Protein AF-A0A2H0GBY9-F1 (afdb_monomer_lite)

Sequence (134 aa):
YEMKSISERVVGYGEALKIWDNHKYIGVGPGNYTLASYNLDPSHNGTTYQPVHNIFLLFIVENGIVGFAFFCFILATFFIYYMSILNKKKVFFCFILAIIFLILGFFDHYLISSYVGLMIFSLYLAVIGRLSTE

Radius of gyration: 17.15 Å; chains: 1; bounding box: 44×24×46 Å

Secondary structure (DSSP, 8-state):
-HHHHHHHHHHHHHHHHHHHHHHTTT-S-TT-HHHHHHHH-TTS-GGG----S-HHHHHHHHHHHHHHHHHHHHHHHHHHHHHHHS-HHHHHHHHHHHHHHHHHHHH-SHHHHSHHHHHHHHHHHHHHHHHHH-

Foldseek 3Di:
DVVVVVVLLVVLVVLLVVLCVVAQAAAQAPLCQLVSSCVVPVPDDSVSSDHRFAQVSRQCNHGHPNNVVVVVVVVVVVVVVLVVPFDPVLVVVLVVLVVVVNVNRGGGNCLRNPPVNVVVVVVSVVVSVVSRVD

pLDDT: mean 89.14, std 7.23, range [61.44, 96.69]

Structure (mmCIF, N/CA/C/O backbone):
data_AF-A0A2H0GBY9-F1
#
_entry.id   AF-A0A2H0GBY9-F1
#
loop_
_atom_site.group_PDB
_atom_site.id
_atom_site.type_symbol
_atom_site.label_atom_id
_atom_site.label_alt_id
_atom_site.label_comp_id
_atom_site.label_asym_id
_atom_site.label_entity_id
_atom_site.label_seq_id
_atom_site.pdbx_PDB_ins_code
_atom_site.Cartn_x
_atom_site.Cartn_y
_atom_site.Cartn_z
_atom_site.occupancy
_atom_site.B_iso_or_equiv
_atom_site.auth_seq_id
_atom_site.auth_comp_id
_atom_site.auth_asym_id
_atom_site.auth_atom_id
_atom_site.pdbx_PDB_model_num
ATOM 1 N N . TYR A 1 1 ? 22.261 13.143 -1.051 1.00 65.69 1 TYR A N 1
ATOM 2 C CA . TYR A 1 1 ? 21.283 12.116 -0.641 1.00 65.69 1 TYR A CA 1
ATOM 3 C C . TYR A 1 1 ? 19.848 12.587 -0.848 1.00 65.69 1 TYR A C 1
ATOM 5 O O . TYR A 1 1 ? 19.117 11.906 -1.551 1.00 65.69 1 TYR A O 1
ATOM 13 N N . GLU A 1 2 ? 19.460 13.768 -0.362 1.00 79.88 2 GLU A N 1
ATOM 14 C CA . GLU A 1 2 ? 18.086 14.287 -0.516 1.00 79.88 2 GLU A CA 1
ATOM 15 C C . GLU A 1 2 ? 17.642 14.483 -1.974 1.00 79.88 2 GLU A C 1
ATOM 17 O O . GLU A 1 2 ? 16.589 13.982 -2.353 1.00 79.88 2 GLU A O 1
ATOM 22 N N . MET A 1 3 ? 18.468 15.107 -2.829 1.00 85.31 3 MET A N 1
ATOM 23 C CA . MET A 1 3 ? 18.124 15.275 -4.255 1.00 85.31 3 MET A CA 1
ATOM 24 C C . MET A 1 3 ? 17.883 13.942 -4.977 1.00 85.31 3 MET A C 1
ATOM 26 O O . MET A 1 3 ? 17.012 13.858 -5.838 1.00 85.31 3 MET A O 1
ATOM 30 N N . LYS A 1 4 ? 18.619 12.890 -4.597 1.00 82.94 4 LYS A N 1
ATOM 31 C CA . LYS A 1 4 ? 18.424 11.542 -5.143 1.00 82.94 4 LYS A CA 1
ATOM 32 C C . LYS A 1 4 ? 17.060 10.986 -4.723 1.00 82.94 4 LYS A C 1
ATOM 34 O O . LYS A 1 4 ? 16.293 10.588 -5.586 1.00 82.94 4 LYS A O 1
ATOM 39 N N . SER A 1 5 ? 16.723 11.080 -3.436 1.00 82.44 5 SER A N 1
ATOM 40 C CA . SER A 1 5 ? 15.431 10.625 -2.904 1.00 82.44 5 SER A CA 1
ATOM 41 C C . SER A 1 5 ? 14.233 11.386 -3.489 1.00 82.44 5 SER A C 1
ATOM 43 O O . SER A 1 5 ? 13.172 10.809 -3.709 1.00 82.44 5 SER A O 1
ATOM 45 N N . ILE A 1 6 ? 14.372 12.688 -3.757 1.00 87.25 6 ILE A N 1
ATOM 46 C CA . ILE A 1 6 ? 13.322 13.471 -4.429 1.00 87.25 6 ILE A CA 1
ATOM 47 C C . ILE A 1 6 ? 13.167 13.014 -5.883 1.00 87.25 6 ILE A C 1
ATOM 49 O O . ILE A 1 6 ? 12.046 12.771 -6.324 1.00 87.25 6 ILE A O 1
ATOM 53 N N . SER A 1 7 ? 14.282 12.853 -6.602 1.00 87.94 7 SER A N 1
ATOM 54 C CA . SER A 1 7 ? 14.283 12.361 -7.984 1.00 87.94 7 SER A CA 1
ATOM 55 C C . SER A 1 7 ? 13.618 10.985 -8.093 1.00 87.94 7 SER A C 1
ATOM 57 O O . SER A 1 7 ? 12.724 10.801 -8.913 1.00 87.94 7 SER A O 1
ATOM 59 N N . GLU A 1 8 ? 13.972 10.049 -7.208 1.00 86.25 8 GLU A N 1
ATOM 60 C CA . GLU A 1 8 ? 13.397 8.696 -7.156 1.00 86.25 8 GLU A CA 1
ATOM 61 C C . GLU A 1 8 ? 11.874 8.718 -6.959 1.00 86.25 8 GLU A C 1
ATOM 63 O O . GLU A 1 8 ? 11.159 7.997 -7.651 1.00 86.25 8 GLU A O 1
ATOM 68 N N . ARG A 1 9 ? 11.342 9.599 -6.096 1.00 89.31 9 ARG A N 1
ATOM 69 C CA . ARG A 1 9 ? 9.883 9.752 -5.932 1.00 89.31 9 ARG A CA 1
ATOM 70 C C . ARG A 1 9 ? 9.203 10.265 -7.198 1.00 89.31 9 ARG A C 1
ATOM 72 O O . ARG A 1 9 ? 8.150 9.756 -7.568 1.00 89.31 9 ARG A O 1
ATOM 79 N N . VAL A 1 10 ? 9.788 11.267 -7.855 1.00 90.38 10 VAL A N 1
ATOM 80 C CA . VAL A 1 10 ? 9.222 11.846 -9.085 1.00 90.38 10 VAL A CA 1
ATOM 81 C C . VAL A 1 10 ? 9.211 10.814 -10.213 1.00 90.38 10 VAL A C 1
ATOM 83 O O . VAL A 1 10 ? 8.191 10.661 -10.885 1.00 90.38 10 VAL A O 1
ATOM 86 N N . VAL A 1 11 ? 10.308 10.070 -10.384 1.00 90.44 11 VAL A N 1
ATOM 87 C CA . VAL A 1 11 ? 10.397 8.973 -11.359 1.00 90.44 11 VAL A CA 1
ATOM 88 C C . VAL A 1 11 ? 9.366 7.890 -11.040 1.00 90.44 11 VAL A C 1
ATOM 90 O O . VAL A 1 11 ? 8.575 7.537 -11.913 1.00 90.44 11 VAL A O 1
ATOM 93 N N . GLY A 1 12 ? 9.289 7.449 -9.781 1.00 90.94 12 GLY A N 1
ATOM 94 C CA . GLY A 1 12 ? 8.333 6.433 -9.342 1.00 90.94 12 GLY A CA 1
ATOM 95 C C . GLY A 1 12 ? 6.872 6.831 -9.570 1.00 90.94 12 GLY A C 1
ATOM 96 O O . GLY A 1 12 ? 6.069 5.996 -9.975 1.00 90.94 12 GLY A O 1
ATOM 97 N N . TYR A 1 13 ? 6.509 8.106 -9.392 1.00 93.81 13 TYR A N 1
ATOM 98 C CA . TYR A 1 13 ? 5.165 8.587 -9.736 1.00 93.81 13 TYR A CA 1
ATOM 99 C C . TYR A 1 13 ? 4.888 8.540 -11.240 1.00 93.81 13 TYR A C 1
ATOM 101 O O . TYR A 1 13 ? 3.792 8.153 -11.647 1.00 93.81 13 TYR A O 1
ATOM 109 N N . GLY A 1 14 ? 5.872 8.890 -12.070 1.00 94.06 14 GLY A N 1
ATOM 110 C CA . GLY A 1 14 ? 5.753 8.772 -13.523 1.00 94.06 14 GLY A CA 1
ATOM 111 C C . GLY A 1 14 ? 5.585 7.321 -13.982 1.00 94.06 14 GLY A C 1
ATOM 112 O O . GLY A 1 14 ? 4.750 7.039 -14.840 1.00 94.06 14 GLY A O 1
ATOM 113 N N . GLU A 1 15 ? 6.339 6.392 -13.395 1.00 93.75 15 GLU A N 1
ATOM 114 C CA . GLU A 1 15 ? 6.197 4.956 -13.655 1.00 93.75 15 GLU A CA 1
ATOM 115 C C . GLU A 1 15 ? 4.834 4.432 -13.215 1.00 93.75 15 GLU A C 1
ATOM 117 O O . GLU A 1 15 ? 4.150 3.797 -14.013 1.00 93.75 15 GLU A O 1
ATOM 122 N N . ALA A 1 16 ? 4.395 4.756 -11.996 1.00 94.94 16 ALA A N 1
ATOM 123 C CA . ALA A 1 16 ? 3.099 4.336 -11.474 1.00 94.94 16 ALA A CA 1
ATOM 124 C C . ALA A 1 16 ? 1.952 4.723 -12.421 1.00 94.94 16 ALA A C 1
ATOM 126 O O . ALA A 1 16 ? 1.083 3.899 -12.699 1.00 94.94 16 ALA A O 1
ATOM 127 N N . LEU A 1 17 ? 1.982 5.941 -12.977 1.00 95.19 17 LEU A N 1
ATOM 128 C CA . LEU A 1 17 ? 0.996 6.400 -13.960 1.00 95.19 17 LEU A CA 1
ATOM 129 C C . LEU A 1 17 ? 1.054 5.601 -15.270 1.00 95.19 17 LEU A C 1
ATOM 131 O O . LEU A 1 17 ? 0.011 5.208 -15.787 1.00 95.19 17 LEU A O 1
ATOM 135 N N . LYS A 1 18 ? 2.253 5.293 -15.779 1.00 95.50 18 LYS A N 1
ATOM 136 C CA . LYS A 1 18 ? 2.420 4.456 -16.981 1.00 95.50 18 LYS A CA 1
ATOM 137 C C . LYS A 1 18 ? 1.930 3.021 -16.763 1.00 95.50 18 LYS A C 1
ATOM 139 O O . LYS A 1 18 ? 1.287 2.454 -17.644 1.00 95.50 18 LYS A O 1
ATOM 144 N N . ILE A 1 19 ? 2.230 2.419 -15.608 1.00 95.38 19 ILE A N 1
ATOM 145 C CA . ILE A 1 19 ? 1.760 1.065 -15.270 1.00 95.38 19 ILE A CA 1
ATOM 146 C C . ILE A 1 19 ? 0.238 1.072 -15.141 1.00 95.38 19 ILE A C 1
ATOM 148 O O . ILE A 1 19 ? -0.428 0.215 -15.731 1.00 95.38 19 ILE A O 1
ATOM 152 N N . TRP A 1 20 ? -0.299 2.056 -14.410 1.00 95.81 20 TRP A N 1
ATOM 153 C CA . TRP A 1 20 ? -1.733 2.276 -14.263 1.00 95.81 20 TRP A CA 1
ATOM 154 C C . TRP A 1 20 ? -2.407 2.355 -15.624 1.00 95.81 20 TRP A C 1
ATOM 156 O O . TRP A 1 20 ? -3.388 1.652 -15.841 1.00 95.81 20 TRP A O 1
ATOM 166 N N . ASP A 1 21 ? -1.855 3.128 -16.563 1.00 95.00 21 ASP A N 1
ATOM 167 C CA . ASP A 1 21 ? -2.470 3.324 -17.871 1.00 95.00 21 ASP A CA 1
ATOM 168 C C . ASP A 1 21 ? -2.713 2.029 -18.653 1.00 95.00 21 ASP A C 1
ATOM 170 O O . ASP A 1 21 ? -3.734 1.911 -19.334 1.00 95.00 21 ASP A O 1
ATOM 174 N N . ASN A 1 22 ? -1.849 1.034 -18.458 1.00 93.62 22 ASN A N 1
ATOM 175 C CA . ASN A 1 22 ? -1.953 -0.276 -19.093 1.00 93.62 22 ASN A CA 1
ATOM 176 C C . ASN A 1 22 ? -2.781 -1.299 -18.285 1.00 93.62 22 ASN A C 1
ATOM 178 O O . ASN A 1 22 ? -3.286 -2.256 -18.866 1.00 93.62 22 ASN A O 1
ATOM 182 N N . HIS A 1 23 ? -2.951 -1.113 -16.968 1.00 94.25 23 HIS A N 1
ATOM 183 C CA . HIS A 1 23 ? -3.520 -2.128 -16.061 1.00 94.25 23 HIS A CA 1
ATOM 184 C C . HIS A 1 23 ? -4.631 -1.602 -15.130 1.00 94.25 23 HIS A C 1
ATOM 186 O O . HIS A 1 23 ? -4.852 -2.143 -14.051 1.00 94.25 23 HIS A O 1
ATOM 192 N N . LYS A 1 24 ? -5.386 -0.574 -15.541 1.00 94.94 24 LYS A N 1
ATOM 193 C CA . LYS A 1 24 ? -6.384 0.136 -14.703 1.00 94.94 24 LYS A CA 1
ATOM 194 C C . LYS A 1 24 ? -7.404 -0.752 -13.989 1.00 94.94 24 LYS A C 1
ATOM 196 O O . LYS A 1 24 ? -7.842 -0.420 -12.892 1.00 94.94 24 LYS A O 1
ATOM 201 N N . TYR A 1 25 ? -7.857 -1.837 -14.619 1.00 95.31 25 TYR A N 1
ATOM 202 C CA . TYR A 1 25 ? -9.013 -2.591 -14.122 1.00 95.31 25 TYR A CA 1
ATOM 203 C C . TYR A 1 25 ? -8.658 -3.561 -12.993 1.00 95.31 25 TYR A C 1
ATOM 205 O O . TYR A 1 25 ? -9.263 -3.498 -11.925 1.00 95.31 25 TYR A O 1
ATOM 213 N N . ILE A 1 26 ? -7.677 -4.431 -13.238 1.00 95.56 26 ILE A N 1
ATOM 214 C CA . ILE A 1 26 ? -7.278 -5.521 -12.331 1.00 95.56 26 ILE A CA 1
ATOM 215 C C . ILE A 1 26 ? -5.943 -5.209 -11.630 1.00 95.56 26 ILE A C 1
ATOM 217 O O . ILE A 1 26 ? -5.648 -5.784 -10.588 1.00 95.56 26 ILE A O 1
ATOM 221 N N . GLY A 1 27 ? -5.161 -4.266 -12.160 1.00 96.69 27 GLY A N 1
ATOM 222 C CA . GLY A 1 27 ? -3.802 -4.000 -11.706 1.00 96.69 27 GLY A CA 1
ATOM 223 C C . GLY A 1 27 ? -2.806 -5.053 -12.190 1.00 96.69 27 GLY A C 1
ATOM 224 O O . GLY A 1 27 ? -3.129 -5.924 -13.000 1.00 96.69 27 GLY A O 1
ATOM 225 N N . VAL A 1 28 ? -1.572 -4.946 -11.702 1.00 96.69 28 VAL A N 1
ATOM 226 C CA . VAL A 1 28 ? -0.469 -5.874 -12.025 1.00 96.69 28 VAL A CA 1
ATOM 227 C C . VAL A 1 28 ? -0.338 -7.047 -11.042 1.00 96.69 28 VAL A C 1
ATOM 229 O O . VAL A 1 28 ? 0.487 -7.940 -11.236 1.00 96.69 28 VAL A O 1
ATOM 232 N N . GLY A 1 29 ? -1.163 -7.071 -9.998 1.00 95.44 29 GLY A N 1
ATOM 233 C CA . GLY A 1 29 ? -1.121 -8.028 -8.896 1.00 95.44 29 GLY A CA 1
ATOM 234 C C . GLY A 1 29 ? -0.330 -7.504 -7.683 1.00 95.44 29 GLY A C 1
ATOM 235 O O . GLY A 1 29 ? 0.670 -6.803 -7.865 1.00 95.44 29 GLY A O 1
ATOM 236 N N . PRO A 1 30 ? -0.741 -7.846 -6.444 1.00 92.56 30 PRO A N 1
ATOM 237 C CA . PRO A 1 30 ? -0.025 -7.461 -5.227 1.00 92.56 30 PRO A CA 1
ATOM 238 C C . PRO A 1 30 ? 1.432 -7.927 -5.226 1.00 92.56 30 PRO A C 1
ATOM 240 O O . PRO A 1 30 ? 1.711 -9.095 -5.497 1.00 92.56 30 PRO A O 1
ATOM 243 N N . GLY A 1 31 ? 2.356 -7.027 -4.898 1.00 92.56 31 GLY A N 1
ATOM 244 C CA . GLY A 1 31 ? 3.793 -7.302 -4.867 1.00 92.56 31 GLY A CA 1
ATOM 245 C C . GLY A 1 31 ? 4.481 -7.358 -6.237 1.00 92.56 31 GLY A C 1
ATOM 246 O O . GLY A 1 31 ? 5.693 -7.563 -6.286 1.00 92.56 31 GLY A O 1
ATOM 247 N N . ASN A 1 32 ? 3.759 -7.154 -7.346 1.00 95.44 32 ASN A N 1
ATOM 248 C CA . ASN A 1 32 ? 4.329 -7.192 -8.698 1.00 95.44 32 ASN A CA 1
ATOM 249 C C . ASN A 1 32 ? 4.740 -5.816 -9.234 1.00 95.44 32 ASN A C 1
ATOM 251 O O . ASN A 1 32 ? 5.160 -5.727 -10.390 1.00 95.44 32 ASN A O 1
ATOM 255 N N . TYR A 1 33 ? 4.649 -4.740 -8.445 1.00 95.44 33 TYR A N 1
ATOM 256 C CA . TYR A 1 33 ? 5.001 -3.403 -8.931 1.00 95.44 33 TYR A CA 1
ATOM 257 C C . TYR A 1 33 ? 6.422 -3.336 -9.517 1.00 95.44 33 TYR A C 1
ATOM 259 O O . TYR A 1 33 ? 6.618 -2.789 -10.599 1.00 95.44 33 TYR A O 1
ATOM 267 N N . THR A 1 34 ? 7.422 -3.907 -8.840 1.00 94.06 34 THR A N 1
ATOM 268 C CA . THR A 1 34 ? 8.821 -3.862 -9.306 1.00 94.06 34 THR A CA 1
ATOM 269 C C . THR A 1 34 ? 9.031 -4.661 -10.590 1.00 94.06 34 THR A C 1
ATOM 271 O O . THR A 1 34 ? 9.784 -4.228 -11.457 1.00 94.06 34 THR A O 1
ATOM 274 N N . LEU A 1 35 ? 8.315 -5.777 -10.758 1.00 94.62 35 LEU A N 1
ATOM 275 C CA . LEU A 1 35 ? 8.297 -6.539 -12.006 1.00 94.62 35 LEU A CA 1
ATOM 276 C C . LEU A 1 35 ? 7.638 -5.740 -13.139 1.00 94.62 35 LEU A C 1
ATOM 278 O O . LEU A 1 35 ? 8.128 -5.739 -14.264 1.00 94.62 35 LEU A O 1
ATOM 282 N N . ALA A 1 36 ? 6.545 -5.033 -12.850 1.00 94.81 36 ALA A N 1
ATOM 283 C CA . ALA A 1 36 ? 5.889 -4.165 -13.820 1.00 94.81 36 ALA A CA 1
ATOM 284 C C . ALA A 1 36 ? 6.771 -2.969 -14.222 1.00 94.81 36 ALA A C 1
ATOM 286 O O . ALA A 1 36 ? 6.814 -2.624 -15.400 1.00 94.81 36 ALA A O 1
ATOM 287 N N . SER A 1 37 ? 7.514 -2.386 -13.276 1.00 94.12 37 SER A N 1
ATOM 288 C CA . SER A 1 37 ? 8.515 -1.343 -13.547 1.00 94.12 37 SER A CA 1
ATOM 289 C C . SER A 1 37 ? 9.676 -1.888 -14.399 1.00 94.12 37 SER A C 1
ATOM 291 O O . SER A 1 37 ? 10.015 -1.290 -15.419 1.00 94.12 37 SER A O 1
ATOM 293 N N . TYR A 1 38 ? 10.184 -3.092 -14.100 1.00 94.56 38 TYR A N 1
ATOM 294 C CA . TYR A 1 38 ? 11.173 -3.780 -14.945 1.00 94.56 38 TYR A CA 1
ATOM 295 C C . TYR A 1 38 ? 10.676 -4.003 -16.377 1.00 94.56 38 TYR A C 1
ATOM 297 O O . TYR A 1 38 ? 11.401 -3.746 -17.331 1.00 94.56 38 TYR A O 1
ATOM 305 N N . ASN A 1 39 ? 9.426 -4.438 -16.549 1.00 93.62 39 ASN A N 1
ATOM 306 C CA . ASN A 1 39 ? 8.847 -4.654 -17.877 1.00 93.62 39 ASN A CA 1
ATOM 307 C C . ASN A 1 39 ? 8.636 -3.348 -18.663 1.00 93.62 39 ASN A C 1
ATOM 309 O O . ASN A 1 39 ? 8.598 -3.388 -19.892 1.00 93.62 39 ASN A O 1
ATOM 313 N N . LEU A 1 40 ? 8.479 -2.207 -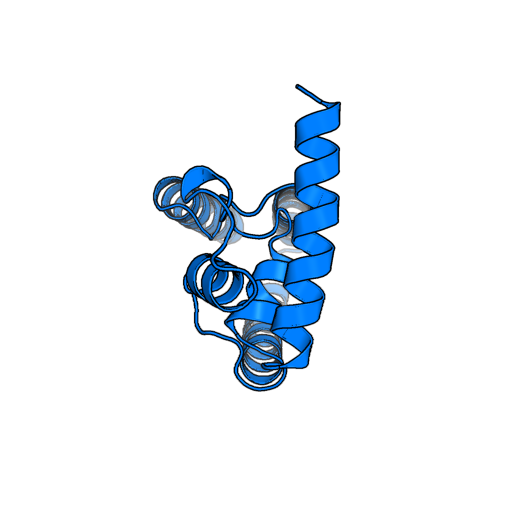17.981 1.00 92.31 40 LEU A N 1
ATOM 314 C CA . LEU A 1 40 ? 8.391 -0.896 -18.629 1.00 92.31 40 LEU A CA 1
ATOM 315 C C . LEU A 1 40 ? 9.744 -0.418 -19.153 1.00 92.31 40 LEU A C 1
ATOM 317 O O . LEU A 1 40 ? 9.802 0.123 -20.256 1.00 92.31 40 LEU A O 1
ATOM 321 N N . ASP A 1 41 ? 10.806 -0.585 -18.368 1.00 90.56 41 ASP A N 1
ATOM 322 C CA . ASP A 1 41 ? 12.157 -0.215 -18.779 1.00 90.56 41 ASP A CA 1
ATOM 323 C C . ASP A 1 41 ? 13.214 -1.150 -18.168 1.00 90.56 41 ASP A C 1
ATOM 325 O O . ASP A 1 41 ? 13.746 -0.852 -17.095 1.00 90.56 41 ASP A O 1
ATOM 329 N N . PRO A 1 42 ? 13.584 -2.236 -18.879 1.00 91.31 42 PRO A N 1
ATOM 330 C CA . PRO A 1 42 ? 14.572 -3.209 -18.413 1.00 91.31 42 PRO A CA 1
ATOM 331 C C . PRO A 1 42 ? 16.010 -2.678 -18.345 1.00 91.31 42 PRO A C 1
ATOM 333 O O . PRO A 1 42 ? 16.900 -3.396 -17.882 1.00 91.31 42 PRO A O 1
ATOM 336 N N . SER A 1 43 ? 16.277 -1.472 -18.864 1.00 89.69 43 SER A N 1
ATOM 337 C CA . SER A 1 43 ? 17.634 -0.919 -18.961 1.00 89.69 43 SER A CA 1
ATOM 338 C C . SER A 1 43 ? 18.190 -0.449 -17.616 1.00 89.69 43 SER A C 1
ATOM 340 O O . SER A 1 43 ? 19.404 -0.271 -17.473 1.00 89.69 43 SER A O 1
ATOM 342 N N . HIS A 1 44 ? 17.326 -0.281 -16.613 1.00 86.31 44 HIS A N 1
ATOM 343 C CA . HIS A 1 44 ? 17.742 0.142 -15.289 1.00 86.31 44 HIS A CA 1
ATOM 344 C C . HIS A 1 44 ? 18.400 -0.988 -14.486 1.00 86.31 44 HIS A C 1
ATOM 346 O O . HIS A 1 44 ? 18.116 -2.178 -14.645 1.00 86.31 44 HIS A O 1
ATOM 352 N N . ASN A 1 45 ? 19.280 -0.598 -13.560 1.00 86.69 45 ASN A N 1
ATOM 353 C CA . ASN A 1 45 ? 19.925 -1.533 -12.643 1.00 86.69 45 ASN A CA 1
ATOM 354 C C . ASN A 1 45 ? 18.904 -2.124 -11.655 1.00 86.69 45 ASN A C 1
ATOM 356 O O . ASN A 1 45 ? 18.030 -1.413 -11.167 1.00 86.69 45 ASN A O 1
ATOM 360 N N . GLY A 1 46 ? 19.063 -3.393 -11.273 1.00 81.69 46 GLY A N 1
ATOM 361 C CA . GLY A 1 46 ? 18.128 -4.115 -10.402 1.00 81.69 46 GLY A CA 1
ATOM 362 C C . GLY A 1 46 ? 17.786 -3.402 -9.085 1.00 81.69 46 GLY A C 1
ATOM 363 O O . GLY A 1 46 ? 16.668 -3.505 -8.597 1.00 81.69 46 GLY A O 1
ATOM 364 N N . THR A 1 47 ? 18.721 -2.629 -8.525 1.00 80.88 47 THR A N 1
ATOM 365 C CA . THR A 1 47 ? 18.540 -1.890 -7.261 1.00 80.88 47 THR A CA 1
ATOM 366 C C . THR A 1 47 ? 17.677 -0.632 -7.375 1.00 80.88 47 THR A C 1
ATOM 368 O O . THR A 1 47 ? 17.332 -0.034 -6.353 1.00 80.88 47 THR A O 1
ATOM 371 N N . THR A 1 48 ? 17.360 -0.211 -8.599 1.00 85.12 48 THR A N 1
ATOM 372 C CA . THR A 1 48 ? 16.546 0.982 -8.869 1.00 85.12 48 THR A CA 1
ATOM 373 C C . THR A 1 48 ? 15.055 0.674 -8.920 1.00 85.12 48 THR A C 1
ATOM 375 O O . THR A 1 48 ? 14.262 1.562 -8.624 1.00 85.12 48 THR A O 1
ATOM 378 N N . TYR A 1 49 ? 14.672 -0.576 -9.210 1.00 90.25 49 TYR A N 1
ATOM 379 C CA . TYR A 1 49 ? 13.274 -0.995 -9.184 1.00 90.25 49 TYR A CA 1
ATOM 380 C C . TYR A 1 49 ? 12.796 -1.054 -7.740 1.00 90.25 49 TYR A C 1
ATOM 382 O O . TYR A 1 49 ? 13.060 -2.006 -7.002 1.00 90.25 49 TYR A O 1
ATOM 390 N N . GLN A 1 50 ? 12.091 -0.008 -7.340 1.00 91.25 50 GLN A N 1
ATOM 391 C CA . GLN A 1 50 ? 11.478 0.103 -6.032 1.00 91.25 50 GLN A CA 1
ATOM 392 C C . GLN A 1 50 ? 10.006 0.443 -6.211 1.00 91.25 50 GLN A C 1
ATOM 394 O O . GLN A 1 50 ? 9.638 1.112 -7.183 1.00 91.25 50 GLN A O 1
ATOM 399 N N . PRO A 1 51 ? 9.135 -0.020 -5.308 1.00 93.56 51 PRO A N 1
ATOM 400 C CA . PRO A 1 51 ? 7.757 0.405 -5.363 1.00 93.56 51 PRO A CA 1
ATOM 401 C C . PRO A 1 51 ? 7.631 1.909 -5.122 1.00 93.56 51 PRO A C 1
ATOM 403 O O . PRO A 1 51 ? 8.443 2.532 -4.435 1.00 9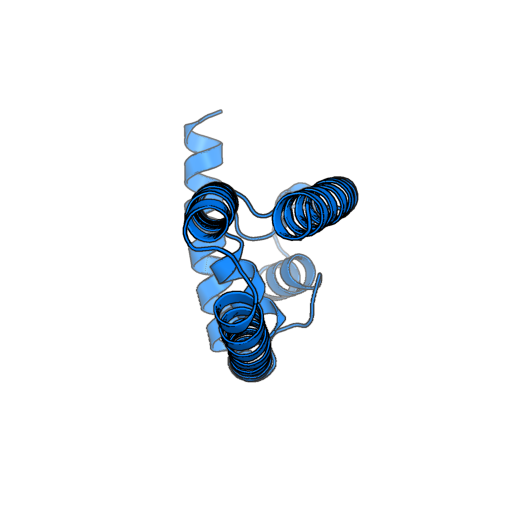3.56 51 PRO A O 1
ATOM 406 N N . VAL A 1 52 ? 6.592 2.499 -5.709 1.00 94.44 52 VAL A N 1
ATOM 407 C CA . VAL A 1 52 ? 6.301 3.923 -5.551 1.00 94.44 52 VAL A CA 1
ATOM 408 C C . VAL A 1 52 ? 6.161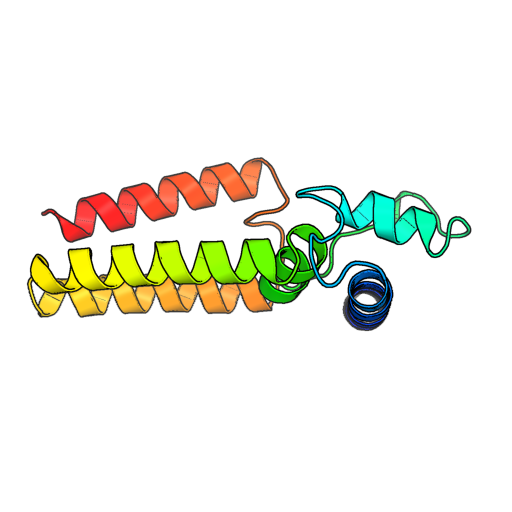 4.275 -4.066 1.00 94.44 52 VAL A C 1
ATOM 410 O O . VAL A 1 52 ? 5.445 3.594 -3.335 1.00 94.44 52 VAL A O 1
ATOM 413 N N . HIS A 1 53 ? 6.817 5.349 -3.613 1.00 92.94 53 HIS A N 1
ATOM 414 C CA . HIS A 1 53 ? 6.798 5.816 -2.215 1.00 92.94 53 HIS A CA 1
ATOM 415 C C . HIS A 1 53 ? 5.465 6.477 -1.818 1.00 92.94 53 HIS A C 1
ATOM 417 O O . HIS A 1 53 ? 5.426 7.603 -1.331 1.00 92.94 53 H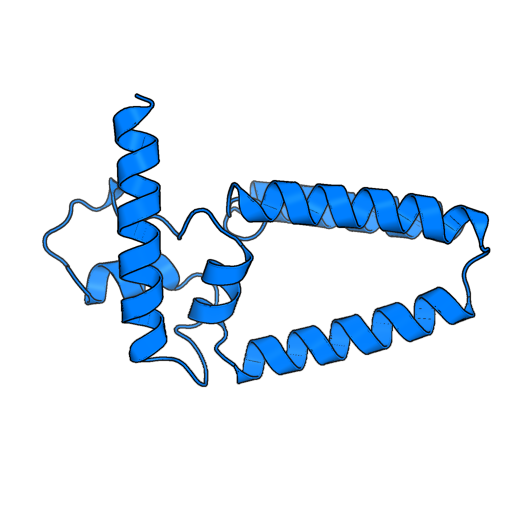IS A O 1
ATOM 423 N N . ASN A 1 54 ? 4.358 5.789 -2.076 1.00 94.44 54 ASN A N 1
ATOM 424 C CA . ASN A 1 54 ? 3.009 6.189 -1.722 1.00 94.44 54 ASN A CA 1
ATOM 425 C C . ASN A 1 54 ? 2.117 4.942 -1.741 1.00 94.44 54 ASN A C 1
ATOM 427 O O . ASN A 1 54 ? 1.892 4.350 -2.798 1.00 94.44 54 ASN A O 1
ATOM 431 N N . ILE A 1 55 ? 1.592 4.553 -0.579 1.00 94.50 55 ILE A N 1
ATOM 432 C CA . ILE A 1 55 ? 0.763 3.350 -0.419 1.00 94.50 55 ILE A CA 1
ATOM 433 C C . ILE A 1 55 ? -0.470 3.386 -1.316 1.00 94.50 55 ILE A C 1
ATOM 435 O O . ILE A 1 55 ? -0.851 2.357 -1.861 1.00 94.50 55 ILE A O 1
ATOM 439 N N . PHE A 1 56 ? -1.094 4.550 -1.492 1.00 93.31 56 PHE A N 1
ATOM 440 C CA . PHE A 1 56 ? -2.331 4.669 -2.260 1.00 93.31 56 PHE A CA 1
ATOM 441 C C . PHE A 1 56 ? -2.085 4.444 -3.753 1.00 93.31 56 PHE A C 1
ATOM 443 O O . PHE A 1 56 ? -2.831 3.703 -4.393 1.00 93.31 56 PHE A O 1
ATOM 450 N N . LEU A 1 57 ? -1.012 5.034 -4.290 1.00 94.75 57 LEU A N 1
ATOM 451 C CA . LEU A 1 57 ? -0.592 4.806 -5.674 1.00 94.75 57 LEU A CA 1
ATOM 452 C C . LEU A 1 57 ? -0.103 3.374 -5.889 1.00 94.75 57 LEU A C 1
ATOM 454 O O . LEU A 1 57 ? -0.429 2.766 -6.903 1.00 94.75 57 LEU A O 1
ATOM 458 N N . LEU A 1 58 ? 0.631 2.809 -4.931 1.00 96.06 58 LEU A N 1
ATOM 459 C CA . LEU A 1 58 ? 1.059 1.417 -5.014 1.00 96.06 58 LEU A CA 1
ATOM 460 C C . LEU A 1 58 ? -0.154 0.481 -5.056 1.00 96.06 58 LEU A C 1
ATOM 462 O O . LEU A 1 58 ? -0.288 -0.336 -5.963 1.00 96.06 58 LEU A O 1
ATOM 466 N N . PHE A 1 59 ? -1.075 0.651 -4.107 1.00 95.25 59 PHE A N 1
ATOM 467 C CA . PHE A 1 59 ? -2.244 -0.203 -3.963 1.00 95.25 59 PHE A CA 1
ATOM 468 C C . PHE A 1 59 ? -3.136 -0.171 -5.205 1.00 95.25 59 PHE A C 1
ATOM 470 O O . PHE A 1 59 ? -3.570 -1.227 -5.666 1.00 95.25 59 PHE A O 1
ATOM 477 N N . ILE A 1 60 ? -3.385 1.018 -5.768 1.00 95.62 60 ILE A N 1
ATOM 478 C CA . ILE A 1 60 ? -4.237 1.160 -6.952 1.00 95.62 60 ILE A CA 1
ATOM 479 C C . ILE A 1 60 ? -3.575 0.577 -8.211 1.00 95.62 60 ILE A C 1
ATOM 481 O O . ILE A 1 60 ? -4.254 -0.058 -9.011 1.00 95.62 60 ILE A O 1
ATOM 485 N N . VAL A 1 61 ? -2.254 0.716 -8.371 1.00 96.62 61 VAL A N 1
ATOM 486 C CA . VAL A 1 61 ? -1.511 0.127 -9.499 1.00 96.62 61 VAL A CA 1
ATOM 487 C C . VAL A 1 61 ? -1.488 -1.401 -9.415 1.00 96.62 61 VAL A C 1
ATOM 489 O O . VAL A 1 61 ? -1.654 -2.081 -10.428 1.00 96.62 61 VAL A O 1
ATOM 492 N N . GLU A 1 62 ? -1.317 -1.957 -8.217 1.00 96.62 62 GLU A N 1
ATOM 493 C CA . GLU A 1 62 ? -1.257 -3.406 -8.024 1.00 96.62 62 GLU A CA 1
ATOM 494 C C . GLU A 1 62 ? -2.627 -4.087 -8.097 1.00 96.62 62 GLU A C 1
ATOM 496 O O . GLU A 1 62 ? -2.717 -5.194 -8.619 1.00 96.62 62 GLU A O 1
ATOM 501 N N . ASN A 1 63 ? -3.696 -3.441 -7.624 1.00 96.56 63 ASN A N 1
ATOM 502 C CA . ASN A 1 63 ? -5.017 -4.074 -7.482 1.00 96.56 63 ASN A CA 1
ATOM 503 C C . ASN A 1 63 ? -6.076 -3.548 -8.462 1.00 96.56 63 ASN A C 1
ATOM 505 O O . ASN A 1 63 ? -7.196 -4.068 -8.514 1.00 96.56 63 ASN A O 1
ATOM 509 N N . GLY A 1 64 ? -5.756 -2.496 -9.216 1.00 96.69 64 GLY A N 1
ATOM 510 C CA . GLY A 1 64 ? -6.683 -1.877 -10.148 1.00 96.69 64 GLY A CA 1
ATOM 511 C C . GLY A 1 64 ? -7.893 -1.235 -9.466 1.00 96.69 64 GLY A C 1
ATOM 512 O O . GLY A 1 64 ? -8.033 -1.182 -8.240 1.00 96.69 64 GLY A O 1
ATOM 513 N N . ILE A 1 65 ? -8.823 -0.761 -10.290 1.00 96.38 65 ILE A N 1
ATOM 514 C CA . ILE A 1 65 ? -10.068 -0.150 -9.828 1.00 96.38 65 ILE A CA 1
ATOM 515 C C . ILE A 1 65 ? -10.998 -1.168 -9.163 1.00 96.38 65 ILE A C 1
ATOM 517 O O . ILE A 1 65 ? -11.728 -0.809 -8.243 1.00 96.38 65 ILE A O 1
ATOM 521 N N . VAL A 1 66 ? -10.960 -2.436 -9.593 1.00 96.00 66 VAL A N 1
ATOM 522 C CA . VAL A 1 66 ? -11.805 -3.499 -9.031 1.00 96.00 66 VAL A CA 1
ATOM 523 C C . VAL A 1 66 ? -11.365 -3.820 -7.608 1.00 96.00 66 VAL A C 1
ATOM 525 O O . VAL A 1 66 ? -12.194 -3.820 -6.697 1.00 96.00 66 VAL A O 1
ATOM 528 N N . GLY A 1 67 ? -10.065 -4.032 -7.392 1.00 94.81 67 GLY A N 1
ATOM 529 C CA . GLY A 1 67 ? -9.538 -4.274 -6.054 1.00 94.81 67 GLY A CA 1
ATOM 530 C C . GLY A 1 67 ? -9.684 -3.053 -5.147 1.00 94.81 67 GLY A C 1
ATOM 531 O O . GLY A 1 67 ? -10.055 -3.200 -3.984 1.00 94.81 67 GLY A O 1
ATOM 532 N N . PHE A 1 68 ? -9.505 -1.841 -5.684 1.00 94.25 68 PHE A N 1
ATOM 533 C CA . PHE A 1 68 ? -9.767 -0.610 -4.937 1.00 94.25 68 PHE A CA 1
ATOM 534 C C . PHE A 1 68 ? -11.235 -0.470 -4.513 1.00 94.25 68 PHE A C 1
ATOM 536 O O . PHE A 1 68 ? -11.513 -0.199 -3.346 1.00 94.25 68 PHE A O 1
ATOM 543 N N . ALA A 1 69 ? -12.187 -0.723 -5.415 1.00 95.38 69 ALA A N 1
ATOM 544 C CA . ALA A 1 69 ? -13.611 -0.687 -5.092 1.00 95.38 69 ALA A CA 1
ATOM 545 C C . ALA A 1 69 ? -13.981 -1.727 -4.023 1.00 95.38 69 ALA A C 1
ATOM 547 O O . ALA A 1 69 ? -14.721 -1.418 -3.088 1.00 95.38 69 ALA A O 1
ATOM 548 N N . PHE A 1 70 ? -13.426 -2.938 -4.121 1.00 95.00 70 PHE A N 1
ATOM 549 C CA . PHE A 1 70 ? -13.631 -3.984 -3.122 1.00 95.00 70 PHE A CA 1
ATOM 550 C C . PHE A 1 70 ? -13.046 -3.603 -1.755 1.00 95.00 70 PHE A C 1
ATOM 552 O O . PHE A 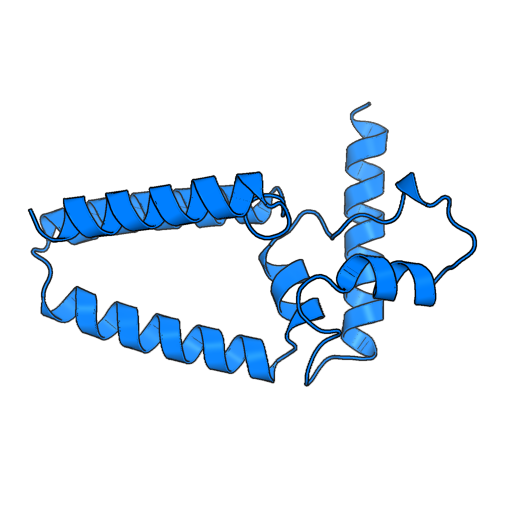1 70 ? -13.699 -3.784 -0.727 1.00 95.00 70 PHE A O 1
ATOM 559 N N . PHE A 1 71 ? -11.859 -2.995 -1.732 1.00 92.50 71 PHE A N 1
ATOM 560 C CA . PHE A 1 71 ? -11.262 -2.461 -0.511 1.00 92.50 71 PHE A CA 1
ATOM 561 C C . PHE A 1 71 ? -12.128 -1.365 0.123 1.00 92.50 71 PHE A C 1
ATOM 563 O O . PHE A 1 71 ? -12.408 -1.422 1.320 1.00 92.50 71 PHE A O 1
ATOM 570 N N . CYS A 1 72 ? -12.618 -0.404 -0.668 1.00 93.25 72 CYS A N 1
ATOM 571 C CA . CYS A 1 72 ? -13.539 0.628 -0.189 1.00 93.25 72 CYS A CA 1
ATOM 572 C C . CYS A 1 72 ? -14.835 0.032 0.373 1.00 93.25 72 CYS A C 1
ATOM 574 O O . CYS A 1 72 ? -15.322 0.502 1.400 1.00 93.25 72 CYS A O 1
ATOM 576 N N . PHE A 1 73 ? -15.374 -1.010 -0.264 1.00 94.62 73 PHE A N 1
ATOM 577 C CA . PHE A 1 73 ? -16.549 -1.725 0.229 1.00 94.62 73 PHE A CA 1
ATOM 578 C C . PHE A 1 73 ? -16.288 -2.360 1.602 1.00 94.62 73 PHE A C 1
ATOM 580 O O . PHE A 1 73 ? -17.041 -2.109 2.545 1.00 94.62 73 PHE A O 1
ATOM 587 N N . ILE A 1 74 ? -15.190 -3.109 1.753 1.00 92.94 74 ILE A N 1
ATOM 588 C CA . ILE A 1 74 ? -14.797 -3.694 3.044 1.00 92.94 74 ILE A CA 1
ATOM 589 C C . ILE A 1 74 ? -14.633 -2.595 4.096 1.00 92.94 74 ILE A C 1
ATOM 591 O O . ILE A 1 74 ? -15.219 -2.682 5.174 1.00 92.94 74 ILE A O 1
ATOM 595 N N . LEU A 1 75 ? -13.900 -1.528 3.779 1.00 89.38 75 LEU A N 1
ATOM 596 C CA . LEU A 1 75 ? -13.651 -0.438 4.717 1.00 89.38 75 LEU A CA 1
ATOM 597 C C . LEU A 1 75 ? -14.949 0.255 5.156 1.00 89.38 75 LEU A C 1
ATOM 599 O O . LEU A 1 75 ? -15.122 0.532 6.343 1.00 89.38 75 LEU A O 1
ATOM 603 N N . ALA A 1 76 ? -15.885 0.484 4.231 1.00 90.44 76 ALA A N 1
ATOM 604 C CA . ALA A 1 76 ? -17.190 1.061 4.537 1.00 90.44 76 ALA A CA 1
ATOM 605 C C . ALA A 1 76 ? -18.011 0.154 5.465 1.00 90.44 76 ALA A C 1
ATOM 607 O O . ALA A 1 76 ? -18.546 0.631 6.466 1.00 90.44 76 ALA A O 1
ATOM 608 N N . THR A 1 77 ? -18.074 -1.154 5.184 1.00 90.81 77 THR A N 1
ATOM 609 C CA . THR A 1 77 ? -18.789 -2.108 6.054 1.00 90.81 77 THR A CA 1
ATOM 610 C C . THR A 1 77 ? -18.183 -2.170 7.455 1.00 90.81 77 THR A C 1
ATOM 612 O O . THR A 1 77 ? -18.914 -2.120 8.445 1.00 90.81 77 THR A O 1
ATOM 615 N N . PHE A 1 78 ? -16.852 -2.189 7.548 1.00 85.75 78 PHE A N 1
ATOM 616 C CA . PHE A 1 78 ? -16.130 -2.190 8.814 1.00 85.75 78 PHE A CA 1
ATOM 617 C C . PHE A 1 78 ? -16.393 -0.912 9.614 1.00 85.75 78 PHE A C 1
ATOM 619 O O . PHE A 1 78 ? -16.688 -0.971 10.807 1.00 85.75 78 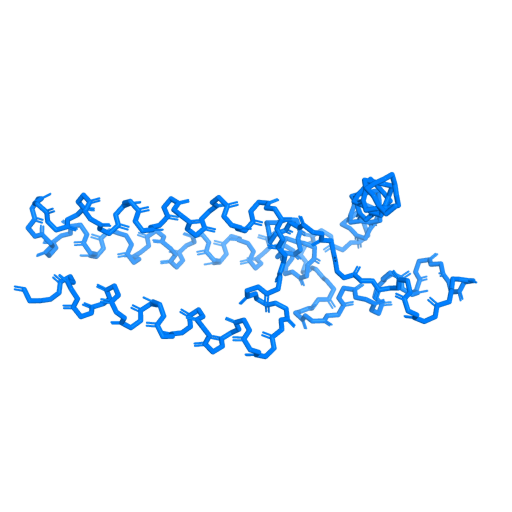PHE A O 1
ATOM 626 N N . PHE A 1 79 ? -16.351 0.246 8.953 1.00 84.56 79 PHE A N 1
ATOM 627 C CA . PHE A 1 79 ? -16.621 1.537 9.575 1.00 84.56 79 PHE A CA 1
ATOM 628 C C . PHE A 1 79 ? -18.057 1.644 10.101 1.00 84.56 79 PHE A C 1
ATOM 630 O O . PHE A 1 79 ? -18.255 2.064 11.240 1.00 84.56 79 PHE A O 1
ATOM 637 N N . ILE A 1 80 ? -19.054 1.223 9.313 1.00 86.88 80 ILE A N 1
ATOM 638 C CA . ILE A 1 80 ? -20.467 1.217 9.728 1.00 86.88 80 ILE A CA 1
ATOM 639 C C . ILE A 1 80 ? -20.659 0.313 10.952 1.00 86.88 80 ILE A C 1
ATOM 641 O O . ILE A 1 80 ? -21.273 0.730 11.936 1.00 86.88 80 ILE A O 1
ATOM 645 N N . TYR A 1 81 ? -20.092 -0.897 10.920 1.00 84.44 81 TYR A N 1
ATOM 646 C CA . TYR A 1 81 ? -20.149 -1.836 12.037 1.00 84.44 81 TYR A CA 1
ATOM 647 C C . TYR A 1 81 ? -19.533 -1.240 13.310 1.00 84.44 81 TYR A C 1
ATOM 649 O O . TYR A 1 81 ? -20.187 -1.188 14.352 1.00 84.44 81 TYR A O 1
ATOM 657 N N . TYR A 1 82 ? -18.315 -0.706 13.228 1.00 77.25 82 TYR A N 1
ATOM 658 C CA . TYR A 1 82 ? -17.635 -0.137 14.392 1.00 77.25 82 TYR A CA 1
ATOM 659 C C . TYR A 1 82 ? -18.330 1.110 14.942 1.00 77.25 82 TYR A C 1
ATOM 661 O O . TYR A 1 82 ? -18.453 1.254 16.158 1.00 77.25 82 TYR A O 1
ATOM 669 N N . MET A 1 83 ? -18.851 1.985 14.080 1.00 79.25 83 MET A N 1
ATOM 670 C CA . MET A 1 83 ? -19.621 3.150 14.525 1.00 79.25 83 MET A CA 1
ATOM 671 C C . MET A 1 83 ? -20.913 2.769 15.254 1.00 79.25 83 MET A C 1
ATOM 673 O O . MET A 1 83 ? -21.364 3.528 16.109 1.00 79.25 83 MET A O 1
ATOM 677 N N . SER A 1 84 ? -21.487 1.595 14.968 1.00 82.00 84 SER A N 1
ATOM 678 C CA . SER A 1 84 ? -22.681 1.106 15.668 1.00 82.00 84 SER A CA 1
ATOM 679 C C . SER A 1 84 ? -22.402 0.572 17.082 1.00 82.00 84 SER A C 1
ATOM 681 O O . SER A 1 84 ? -23.318 0.517 17.899 1.00 82.00 84 SER A O 1
ATOM 683 N N . ILE A 1 85 ? -21.149 0.214 17.391 1.00 77.38 85 ILE A N 1
ATOM 684 C CA . ILE A 1 85 ? -20.771 -0.474 18.640 1.00 77.38 85 ILE A CA 1
ATOM 685 C C . ILE A 1 85 ? -19.916 0.412 19.559 1.00 77.38 85 ILE A C 1
ATOM 687 O O . ILE A 1 85 ? -19.932 0.247 20.780 1.00 77.38 85 ILE A O 1
ATOM 691 N N . LEU A 1 86 ? -19.155 1.362 19.009 1.00 72.69 86 LEU A N 1
ATOM 692 C CA . LEU A 1 86 ? -18.191 2.132 19.792 1.00 72.69 86 LEU A CA 1
ATOM 693 C C . LEU A 1 86 ? -18.813 3.277 20.600 1.00 72.69 86 LEU A C 1
ATOM 695 O O . LEU A 1 86 ? -19.570 4.112 20.108 1.00 72.69 86 LEU A O 1
ATOM 699 N N . ASN A 1 87 ? -18.346 3.412 21.843 1.00 73.25 87 ASN A N 1
ATOM 700 C CA . ASN A 1 87 ? -18.551 4.614 22.648 1.00 73.25 87 ASN A CA 1
ATOM 701 C C . ASN A 1 87 ? -17.869 5.835 22.000 1.00 73.25 87 ASN A C 1
ATOM 703 O O . ASN A 1 87 ? -16.695 5.772 21.629 1.00 73.25 87 ASN A O 1
ATOM 707 N N . LYS A 1 88 ? -18.561 6.987 21.962 1.00 70.62 88 LYS A N 1
ATOM 708 C CA . LYS A 1 88 ? -18.118 8.226 21.276 1.00 70.62 88 LYS A CA 1
ATOM 709 C C . LYS A 1 88 ? -16.686 8.682 21.612 1.00 70.62 88 LYS A C 1
ATOM 711 O O . LYS A 1 88 ? -16.018 9.254 20.760 1.00 70.62 88 LYS A O 1
ATOM 716 N N . LYS A 1 89 ? -16.192 8.417 22.830 1.00 68.19 89 LYS A N 1
ATOM 717 C CA . LYS A 1 89 ? -14.812 8.752 23.239 1.00 68.19 89 LYS A CA 1
ATOM 718 C C . LYS A 1 89 ? -13.744 7.857 22.586 1.00 68.19 89 LYS A C 1
ATOM 720 O O . LYS A 1 89 ? -12.668 8.347 22.268 1.00 68.19 89 LYS A O 1
ATOM 725 N N . LYS A 1 90 ? -14.038 6.574 22.351 1.00 74.94 90 LYS A N 1
ATOM 726 C CA . LYS A 1 90 ? -13.098 5.603 21.755 1.00 74.94 90 LYS A CA 1
ATOM 727 C C . LYS A 1 90 ? -12.968 5.775 20.241 1.00 74.94 90 LYS A C 1
ATOM 729 O O . LYS A 1 90 ? -11.899 5.548 19.680 1.00 74.94 90 LYS A O 1
ATOM 734 N N . VAL A 1 91 ? -14.036 6.258 19.601 1.00 75.50 91 VAL A N 1
ATOM 735 C CA . VAL A 1 91 ? -14.054 6.622 18.176 1.00 75.50 91 VAL A CA 1
ATOM 736 C C . VAL A 1 91 ? -12.979 7.662 17.855 1.00 75.50 91 VAL A C 1
ATOM 738 O O . VAL A 1 91 ? -12.251 7.509 16.879 1.00 75.50 91 VAL A O 1
ATOM 741 N N . PHE A 1 92 ? -12.831 8.687 18.701 1.00 78.75 92 PHE A N 1
ATOM 742 C CA . PHE A 1 92 ? -11.837 9.743 18.497 1.00 78.75 92 PHE A CA 1
ATOM 743 C C . PHE A 1 92 ? -10.399 9.204 18.500 1.00 78.75 92 PHE A C 1
ATOM 745 O O . PHE A 1 92 ? -9.595 9.570 17.647 1.00 78.75 92 PHE A O 1
ATOM 752 N N . PHE A 1 93 ? -10.087 8.286 19.416 1.00 78.94 93 PHE A N 1
ATOM 753 C CA . PHE A 1 93 ? -8.759 7.683 19.498 1.00 78.94 93 PHE A CA 1
ATOM 754 C C . PHE A 1 93 ? -8.447 6.795 18.283 1.00 78.94 93 PHE A C 1
ATOM 756 O O . PHE A 1 93 ? -7.383 6.925 17.680 1.00 78.94 93 PHE A O 1
ATOM 763 N N . CYS A 1 94 ? -9.400 5.955 17.863 1.00 79.19 94 CYS A N 1
ATOM 764 C CA . CYS A 1 94 ? -9.253 5.144 16.649 1.00 79.19 94 CYS A CA 1
ATOM 765 C C . CYS A 1 94 ? -9.060 6.020 15.400 1.00 79.19 94 CYS A C 1
ATOM 767 O O . CYS A 1 94 ? -8.271 5.682 14.521 1.00 79.19 94 CYS A O 1
ATOM 769 N N . PHE A 1 95 ? -9.741 7.168 15.341 1.00 82.94 95 PHE A N 1
ATOM 770 C CA . PHE A 1 95 ? -9.621 8.124 14.244 1.00 82.94 95 PHE A CA 1
ATOM 771 C C . PHE A 1 95 ? -8.235 8.783 14.174 1.00 82.94 95 PHE A C 1
ATOM 773 O O . PHE A 1 95 ? -7.659 8.863 13.091 1.00 82.94 95 PHE A O 1
ATOM 780 N N . ILE A 1 96 ? -7.662 9.196 15.312 1.00 86.31 96 ILE A N 1
ATOM 781 C CA . ILE A 1 96 ? -6.288 9.732 15.361 1.00 86.31 96 ILE A CA 1
ATOM 782 C C . ILE A 1 96 ? -5.292 8.701 14.838 1.00 86.31 96 ILE A C 1
ATOM 784 O O . ILE A 1 96 ? -4.427 9.029 14.028 1.00 86.31 96 ILE A O 1
ATOM 788 N N . LEU A 1 97 ? -5.420 7.455 15.293 1.00 85.44 97 LEU A N 1
ATOM 789 C CA . LEU A 1 97 ? -4.553 6.379 14.841 1.00 85.44 97 LEU A CA 1
ATOM 790 C C . LEU A 1 97 ? -4.692 6.187 13.322 1.00 85.44 97 LEU A C 1
ATOM 792 O O . LEU A 1 97 ? -3.694 6.295 12.611 1.00 85.44 97 LEU A O 1
ATOM 796 N N . ALA A 1 98 ? -5.910 6.063 12.794 1.00 85.62 98 ALA A N 1
ATOM 797 C CA . ALA A 1 98 ? -6.124 5.975 11.350 1.00 85.62 98 ALA A CA 1
ATOM 798 C C . ALA A 1 98 ? -5.455 7.129 10.572 1.00 85.62 98 ALA A C 1
ATOM 800 O O . ALA A 1 98 ? -4.805 6.881 9.558 1.00 85.62 98 ALA A O 1
ATOM 801 N N . ILE A 1 99 ? -5.530 8.371 11.068 1.00 89.06 99 ILE A N 1
ATOM 802 C CA . ILE A 1 99 ? -4.837 9.520 10.461 1.00 89.06 99 ILE A CA 1
ATOM 803 C C . ILE A 1 99 ? -3.319 9.326 10.445 1.00 89.06 99 ILE A C 1
ATOM 805 O O . ILE A 1 99 ? -2.690 9.597 9.425 1.00 89.06 99 ILE A O 1
ATOM 809 N N . ILE A 1 100 ? -2.719 8.844 11.535 1.00 90.12 100 ILE A N 1
ATOM 810 C CA . ILE A 1 100 ? -1.273 8.578 11.589 1.00 90.12 100 ILE A CA 1
ATOM 811 C C . ILE A 1 100 ? -0.880 7.570 10.507 1.00 90.12 100 ILE A C 1
ATOM 813 O O . ILE A 1 100 ? 0.089 7.802 9.786 1.00 90.12 100 ILE A O 1
ATOM 817 N N . PHE A 1 101 ? -1.649 6.491 10.345 1.00 88.62 101 PHE A N 1
ATOM 818 C CA . PHE A 1 101 ? -1.400 5.519 9.283 1.00 88.62 101 PHE A CA 1
ATOM 819 C C . PHE A 1 101 ? -1.502 6.152 7.887 1.00 88.62 101 PHE A C 1
ATOM 821 O O . PHE A 1 101 ? -0.627 5.930 7.054 1.00 88.62 101 PHE A O 1
ATOM 828 N N . LEU A 1 102 ? -2.523 6.983 7.641 1.00 90.06 102 LEU A N 1
ATOM 829 C CA . LEU A 1 102 ? -2.692 7.680 6.361 1.00 90.06 102 LEU A CA 1
ATOM 830 C C . LEU A 1 102 ? -1.524 8.627 6.060 1.00 90.06 102 LEU A C 1
ATOM 832 O O . LEU A 1 102 ? -1.050 8.666 4.926 1.00 90.06 102 LEU A O 1
ATOM 836 N N . ILE A 1 103 ? -1.043 9.359 7.069 1.00 92.38 103 ILE A N 1
ATOM 837 C CA . ILE A 1 103 ? 0.120 10.242 6.936 1.00 92.38 103 ILE A CA 1
ATOM 838 C C . ILE A 1 103 ? 1.352 9.411 6.580 1.00 92.38 103 ILE A C 1
ATOM 840 O O . ILE A 1 103 ? 2.003 9.703 5.584 1.00 92.38 103 ILE A O 1
ATOM 844 N N . LEU A 1 104 ? 1.648 8.347 7.335 1.00 91.69 104 LEU A N 1
ATOM 845 C CA . LEU A 1 104 ? 2.802 7.484 7.059 1.00 91.69 104 LEU A CA 1
ATOM 846 C C . LEU A 1 104 ? 2.728 6.863 5.658 1.00 91.69 104 LEU A C 1
ATOM 848 O O . LEU A 1 104 ? 3.717 6.884 4.927 1.00 91.69 104 LEU A O 1
ATOM 852 N N . GLY A 1 105 ? 1.549 6.380 5.263 1.00 90.12 105 GLY A N 1
ATOM 853 C CA . GLY A 1 105 ? 1.324 5.780 3.952 1.00 90.12 105 GLY A CA 1
ATOM 854 C C . GLY A 1 105 ? 1.426 6.755 2.781 1.00 90.12 105 GLY A C 1
ATOM 855 O O . GLY A 1 105 ? 1.673 6.331 1.653 1.00 90.12 105 GLY A O 1
ATOM 856 N N . PHE A 1 106 ? 1.278 8.059 3.022 1.00 91.06 106 PHE A N 1
ATOM 857 C CA . PHE A 1 106 ? 1.503 9.071 1.993 1.00 91.06 106 PHE A CA 1
ATOM 858 C C . PHE A 1 106 ? 2.992 9.260 1.673 1.00 91.06 106 PHE A C 1
ATOM 860 O O . PHE A 1 106 ? 3.331 9.591 0.539 1.00 91.06 106 PHE A O 1
ATOM 867 N N . PHE A 1 107 ? 3.869 9.056 2.660 1.00 89.00 107 PHE A N 1
ATOM 868 C CA . PHE A 1 107 ? 5.307 9.286 2.515 1.00 89.00 107 PHE A CA 1
ATOM 869 C C . PHE A 1 107 ? 6.087 8.057 2.064 1.00 89.00 107 PHE A C 1
ATOM 871 O O . PHE A 1 107 ? 7.144 8.216 1.446 1.00 89.00 107 PHE A O 1
ATOM 878 N N . ASP A 1 108 ? 5.621 6.856 2.413 1.00 90.50 108 ASP A N 1
ATOM 879 C CA . ASP A 1 108 ? 6.331 5.635 2.069 1.00 90.50 108 ASP A CA 1
ATOM 880 C C . ASP A 1 108 ? 5.432 4.395 2.053 1.00 90.50 108 ASP A C 1
ATOM 882 O O . ASP A 1 108 ? 4.383 4.339 2.685 1.00 90.50 108 ASP A O 1
ATOM 886 N N . HIS A 1 109 ? 5.890 3.377 1.337 1.00 92.19 109 HIS A N 1
ATOM 887 C CA . HIS A 1 109 ? 5.171 2.159 0.997 1.00 92.19 109 HIS A CA 1
ATOM 888 C C . HIS A 1 109 ? 5.533 0.943 1.868 1.00 92.19 109 HIS A C 1
ATOM 890 O O . HIS A 1 109 ? 4.815 -0.060 1.855 1.00 92.19 109 HIS A O 1
ATOM 896 N N . TYR A 1 110 ? 6.614 1.033 2.656 1.00 92.94 110 TYR A N 1
ATOM 897 C CA . TYR A 1 110 ? 7.188 -0.100 3.396 1.00 92.94 110 TYR A CA 1
ATOM 898 C C . TYR A 1 110 ? 6.191 -0.824 4.311 1.00 92.94 110 TYR A C 1
ATOM 900 O O . TYR A 1 110 ? 6.343 -2.028 4.520 1.00 92.94 110 TYR A O 1
ATOM 908 N N . LEU A 1 111 ? 5.179 -0.124 4.847 1.00 91.25 111 LEU A N 1
ATOM 909 C CA . LEU A 1 111 ? 4.169 -0.700 5.747 1.00 91.25 111 LEU A CA 1
ATOM 910 C C . LEU A 1 111 ? 3.377 -1.840 5.100 1.00 91.25 111 LEU A C 1
ATOM 912 O O . LEU A 1 111 ? 2.911 -2.723 5.812 1.00 91.25 111 LEU A O 1
ATOM 916 N N . ILE A 1 112 ? 3.239 -1.828 3.772 1.00 90.00 112 ILE A N 1
ATOM 917 C CA . ILE A 1 112 ? 2.497 -2.857 3.033 1.00 90.00 112 ILE A CA 1
ATOM 918 C C . ILE A 1 112 ? 3.364 -3.650 2.054 1.00 90.00 112 ILE A C 1
ATOM 920 O O . ILE A 1 112 ? 2.975 -4.747 1.670 1.00 90.00 112 ILE A O 1
ATOM 924 N N . SER A 1 113 ? 4.532 -3.132 1.660 1.00 90.19 113 SER A N 1
ATOM 925 C CA . SER A 1 113 ? 5.423 -3.803 0.705 1.00 90.19 113 SER A CA 1
ATOM 926 C C . SER A 1 113 ? 6.506 -4.658 1.361 1.00 90.19 113 SER A C 1
ATOM 928 O O . SER A 1 113 ? 7.041 -5.564 0.726 1.00 90.19 113 SER A O 1
ATOM 930 N N . SER A 1 114 ? 6.860 -4.379 2.620 1.00 92.44 114 SER A N 1
ATOM 931 C CA . SER A 1 114 ? 7.913 -5.103 3.334 1.00 92.44 114 SER A CA 1
ATOM 932 C C . SER A 1 114 ? 7.332 -6.061 4.368 1.00 92.44 114 SER A C 1
ATOM 934 O O . SER A 1 114 ? 6.347 -5.753 5.038 1.00 92.44 114 SER A O 1
ATOM 936 N N . TYR A 1 115 ? 7.989 -7.206 4.563 1.00 91.88 115 TYR A N 1
ATOM 937 C CA . TYR A 1 115 ? 7.577 -8.188 5.569 1.00 91.88 115 TYR A CA 1
ATOM 938 C C . TYR A 1 115 ? 7.540 -7.590 6.984 1.00 91.88 115 TYR A C 1
ATOM 940 O O . TYR A 1 115 ? 6.562 -7.751 7.711 1.00 91.88 115 TYR A O 1
ATOM 948 N N . VAL A 1 116 ? 8.578 -6.833 7.358 1.00 95.12 116 VAL A N 1
ATOM 949 C CA . VAL A 1 116 ? 8.643 -6.155 8.662 1.00 95.12 116 VAL A CA 1
ATOM 950 C C . VAL A 1 116 ? 7.531 -5.113 8.793 1.00 95.12 116 VAL A C 1
ATOM 952 O O . VAL A 1 116 ? 6.893 -5.030 9.840 1.00 95.12 116 VAL A O 1
ATOM 955 N N . GLY A 1 117 ? 7.250 -4.355 7.731 1.00 93.50 117 GLY A N 1
ATOM 956 C CA . GLY A 1 117 ? 6.141 -3.406 7.704 1.00 93.50 117 GLY A CA 1
ATOM 957 C C . GLY A 1 117 ? 4.790 -4.079 7.926 1.00 93.50 117 GLY A C 1
ATOM 958 O O . GLY A 1 117 ? 4.031 -3.620 8.775 1.00 93.50 117 GLY A O 1
ATOM 959 N N . LEU A 1 118 ? 4.534 -5.212 7.266 1.00 92.69 118 LEU A N 1
ATOM 960 C CA . LEU A 1 118 ? 3.308 -5.995 7.452 1.00 92.69 118 LEU A CA 1
ATOM 961 C C . LEU A 1 118 ? 3.162 -6.517 8.889 1.00 92.69 118 LEU A C 1
ATOM 963 O O . LEU A 1 118 ? 2.060 -6.502 9.437 1.00 92.69 118 LEU A O 1
ATOM 967 N N . MET A 1 119 ? 4.260 -6.937 9.527 1.00 95.44 119 MET A N 1
ATOM 968 C CA . MET A 1 119 ? 4.255 -7.329 10.943 1.00 95.44 119 MET A CA 1
ATOM 969 C C . MET A 1 119 ? 3.937 -6.150 11.872 1.00 95.44 119 MET A C 1
ATOM 971 O O . MET A 1 119 ? 3.155 -6.290 12.810 1.00 95.44 119 MET A O 1
ATOM 975 N N . ILE A 1 120 ? 4.528 -4.980 11.620 1.00 94.00 120 ILE A N 1
ATOM 976 C CA . ILE A 1 120 ? 4.250 -3.767 12.400 1.00 94.00 120 ILE A CA 1
ATOM 977 C C . ILE A 1 120 ? 2.794 -3.341 12.200 1.00 94.00 120 ILE A C 1
ATOM 979 O O . ILE A 1 120 ? 2.112 -3.002 13.166 1.00 94.00 120 ILE A O 1
ATOM 983 N N . PHE A 1 121 ? 2.297 -3.396 10.965 1.00 92.50 121 PHE A N 1
ATOM 984 C CA . PHE A 1 121 ? 0.927 -3.034 10.630 1.00 92.50 121 PHE A CA 1
ATOM 985 C C . PHE A 1 121 ? -0.097 -3.973 11.279 1.00 92.50 121 PHE A C 1
ATOM 987 O O . PHE A 1 121 ? -1.097 -3.508 11.824 1.00 92.50 121 PHE A O 1
ATOM 994 N N . SER A 1 122 ? 0.158 -5.284 11.299 1.00 92.56 122 SER A N 1
ATOM 995 C CA . SER A 1 122 ? -0.740 -6.239 11.955 1.00 92.56 122 SER A CA 1
ATOM 996 C C . SER A 1 122 ? -0.784 -6.042 13.474 1.00 92.56 122 SER A C 1
ATOM 998 O O . SER A 1 122 ? -1.872 -6.015 14.054 1.00 92.56 122 SER A O 1
ATOM 1000 N N . LEU A 1 123 ? 0.368 -5.806 14.115 1.00 93.12 123 LEU A N 1
ATOM 1001 C CA . LEU A 1 123 ? 0.434 -5.455 15.536 1.00 93.12 123 LEU A CA 1
ATOM 1002 C C . LEU A 1 123 ? -0.319 -4.150 15.824 1.00 93.12 123 LEU A C 1
ATOM 1004 O O . LEU A 1 123 ? -1.075 -4.059 16.790 1.00 93.12 123 LEU A O 1
ATOM 1008 N N . TYR A 1 124 ? -0.141 -3.151 14.966 1.00 90.88 124 TYR A N 1
ATOM 1009 C CA . TYR A 1 124 ? -0.810 -1.863 15.066 1.00 90.88 124 TYR A CA 1
ATOM 1010 C C . TYR A 1 124 ? -2.343 -1.994 15.014 1.00 90.88 124 TYR A C 1
ATOM 1012 O O . TYR A 1 124 ? -3.037 -1.452 15.879 1.00 90.88 124 TYR A O 1
ATOM 1020 N N . LEU A 1 125 ? -2.878 -2.778 14.071 1.00 88.94 125 LEU A N 1
ATOM 1021 C CA . LEU A 1 125 ? -4.312 -3.077 13.998 1.00 88.94 125 LEU A CA 1
ATOM 1022 C C . LEU A 1 125 ? -4.811 -3.839 15.234 1.00 88.94 125 LEU A C 1
ATOM 1024 O O . LEU A 1 125 ? -5.892 -3.537 15.739 1.00 88.94 125 LEU A O 1
ATOM 1028 N N . ALA A 1 126 ? -4.027 -4.789 15.753 1.00 90.00 126 ALA A N 1
ATOM 1029 C CA . ALA A 1 126 ? -4.381 -5.535 16.959 1.00 90.00 126 ALA A CA 1
ATOM 1030 C C . ALA A 1 126 ? -4.489 -4.623 18.196 1.00 90.00 126 ALA A C 1
ATOM 1032 O O . ALA A 1 126 ? -5.437 -4.750 18.974 1.00 90.00 126 ALA A O 1
ATOM 1033 N N . VAL A 1 127 ? -3.569 -3.664 18.352 1.00 87.94 127 VAL A N 1
ATOM 1034 C CA . VAL A 1 127 ? -3.611 -2.669 19.437 1.00 87.94 127 VAL A CA 1
ATOM 1035 C C . VAL A 1 127 ? -4.845 -1.773 19.315 1.00 87.94 127 VAL A C 1
ATOM 1037 O O . VAL A 1 127 ? -5.547 -1.575 20.307 1.00 87.94 127 VAL A O 1
ATOM 1040 N N . ILE A 1 128 ? -5.162 -1.283 18.109 1.00 84.25 128 ILE A N 1
ATOM 1041 C CA . ILE A 1 128 ? -6.397 -0.516 17.864 1.00 84.25 128 ILE A CA 1
ATOM 1042 C C . ILE A 1 128 ? -7.624 -1.342 18.247 1.00 84.25 128 ILE A C 1
ATOM 1044 O O . ILE A 1 128 ? -8.485 -0.866 18.986 1.00 84.25 128 ILE A O 1
ATOM 1048 N N . GLY A 1 129 ? -7.686 -2.589 17.773 1.00 81.88 129 GLY A N 1
ATOM 1049 C CA . GLY A 1 129 ? -8.774 -3.511 18.073 1.00 81.88 129 GLY A CA 1
ATOM 1050 C C . GLY A 1 129 ? -8.968 -3.676 19.578 1.00 81.88 129 GLY A C 1
ATOM 1051 O O . GLY A 1 129 ? -10.076 -3.476 20.075 1.00 81.88 129 GLY A O 1
ATOM 1052 N N . ARG A 1 130 ? -7.888 -3.926 20.326 1.00 84.44 130 ARG A N 1
ATOM 1053 C CA . ARG A 1 130 ? -7.940 -4.076 21.785 1.00 84.44 130 ARG A CA 1
ATOM 1054 C C . ARG A 1 130 ? -8.463 -2.820 22.484 1.00 84.44 130 ARG A C 1
ATOM 1056 O O . ARG A 1 130 ? -9.423 -2.917 23.248 1.00 84.44 130 ARG A O 1
ATOM 1063 N N . LEU A 1 131 ? -7.889 -1.655 22.179 1.00 78.12 131 LEU A N 1
ATOM 1064 C CA . LEU A 1 131 ? -8.266 -0.369 22.788 1.00 78.12 131 LEU A CA 1
ATOM 1065 C C . LEU A 1 131 ? -9.693 0.069 22.433 1.00 78.12 131 LEU A C 1
ATOM 1067 O O . LEU A 1 131 ? -10.311 0.850 23.150 1.00 78.12 131 LEU A O 1
ATOM 1071 N N . SER A 1 132 ? -10.231 -0.428 21.320 1.00 73.31 132 SER A N 1
ATOM 1072 C CA . SER A 1 132 ? -11.614 -0.169 20.929 1.00 73.31 132 SER A CA 1
ATOM 1073 C C . SER A 1 132 ? -12.625 -0.981 21.761 1.00 73.31 132 SER A C 1
ATOM 1075 O O . SER A 1 132 ? -13.736 -0.506 22.015 1.00 73.31 132 SER A O 1
ATOM 1077 N N . THR A 1 133 ? -12.228 -2.172 22.232 1.00 71.19 133 THR A N 1
ATOM 1078 C CA . THR A 1 133 ? -13.086 -3.111 22.979 1.00 71.19 133 THR A CA 1
ATOM 1079 C C . THR A 1 133 ? -13.043 -2.955 24.503 1.00 71.19 133 THR A C 1
ATOM 1081 O O . THR A 1 133 ? -14.047 -3.251 25.143 1.00 71.19 133 THR A O 1
ATOM 1084 N N . GLU A 1 134 ? -11.937 -2.468 25.081 1.00 61.44 134 GLU A N 1
ATOM 1085 C CA . GLU A 1 134 ? -11.817 -2.124 26.519 1.00 61.44 134 GLU A CA 1
ATOM 1086 C C . GLU A 1 134 ? -12.479 -0.792 26.830 1.00 61.44 134 GLU A C 1
ATOM 1088 O O . GLU A 1 134 ? -13.505 -0.728 27.546 1.00 61.44 134 GLU A O 1
#